Protein AF-A0A644YN30-F1 (afdb_monomer)

InterPro domains:
  IPR032252 Protein of unknown function DUF4827 [PF16109] (6-51)
  IPR046357 Peptidyl-prolyl cis-trans isomerase domain superfamily [G3DSA:3.10.50.40] (1-59)

Organism: NCBI:txid1076179

Structure (mmCIF, N/CA/C/O backbone):
data_AF-A0A644YN30-F1
#
_entry.id   AF-A0A644YN30-F1
#
loop_
_atom_site.group_PDB
_atom_site.id
_atom_site.type_symbol
_atom_site.label_atom_id
_atom_site.label_alt_id
_atom_site.label_comp_id
_atom_site.label_asym_id
_atom_site.label_entity_id
_atom_site.label_seq_id
_atom_site.pdbx_PDB_ins_code
_atom_site.Cartn_x
_atom_site.Cartn_y
_atom_site.Cartn_z
_atom_site.occupancy
_atom_site.B_iso_or_equiv
_atom_site.auth_seq_id
_atom_site.auth_comp_id
_atom_site.auth_asym_id
_atom_site.auth_atom_id
_atom_site.pdbx_PDB_model_num
ATOM 1 N N . MET A 1 1 ? -0.337 18.861 16.256 1.00 39.62 1 MET A N 1
ATOM 2 C CA . MET A 1 1 ? 1.027 18.530 15.787 1.00 39.62 1 MET A CA 1
ATOM 3 C C . MET A 1 1 ? 0.920 17.325 14.850 1.00 39.62 1 MET A C 1
ATOM 5 O O . MET A 1 1 ? 0.808 16.219 15.341 1.00 39.62 1 MET A O 1
ATOM 9 N N . ASN A 1 2 ? 0.861 17.527 13.526 1.00 42.31 2 ASN A N 1
ATOM 10 C CA . ASN A 1 2 ? 0.613 16.474 12.512 1.00 42.31 2 ASN A CA 1
ATOM 11 C C . ASN A 1 2 ? 1.878 16.170 11.685 1.00 42.31 2 ASN A C 1
ATOM 13 O O . ASN A 1 2 ? 1.857 16.078 10.460 1.00 42.31 2 ASN A O 1
ATOM 17 N N . ARG A 1 3 ? 3.031 16.116 12.353 1.00 39.41 3 ARG A N 1
ATOM 18 C CA . ARG A 1 3 ? 4.323 15.989 11.682 1.00 39.41 3 ARG A CA 1
ATOM 19 C C . ARG A 1 3 ? 4.710 14.512 11.602 1.00 39.41 3 ARG A C 1
ATOM 21 O O . ARG A 1 3 ? 5.120 13.929 12.593 1.00 39.41 3 ARG A O 1
ATOM 28 N N . SER A 1 4 ? 4.662 13.971 10.384 1.00 48.41 4 SER A N 1
ATOM 29 C CA . SER A 1 4 ? 5.623 12.963 9.916 1.00 48.41 4 SER A CA 1
ATOM 30 C C . SER A 1 4 ? 5.472 11.505 10.387 1.00 48.41 4 SER A C 1
ATOM 32 O O . SER A 1 4 ? 6.480 10.816 10.494 1.00 48.41 4 SER A O 1
ATOM 34 N N . LEU A 1 5 ? 4.260 10.970 10.572 1.00 47.41 5 LEU A N 1
ATOM 35 C CA . LEU A 1 5 ? 4.118 9.501 10.665 1.00 47.41 5 LEU A CA 1
ATOM 36 C C . LEU A 1 5 ? 4.283 8.800 9.306 1.00 47.41 5 LEU A C 1
ATOM 38 O O . LEU A 1 5 ? 4.611 7.623 9.270 1.00 47.41 5 LEU A O 1
ATOM 42 N N . TYR A 1 6 ? 4.101 9.530 8.196 1.00 47.19 6 TYR A N 1
ATOM 43 C CA . TYR A 1 6 ? 4.104 8.964 6.841 1.00 47.19 6 TYR A CA 1
ATOM 44 C C . TYR A 1 6 ? 5.327 9.330 5.985 1.00 47.19 6 TYR A C 1
ATOM 46 O O . TYR A 1 6 ? 5.482 8.814 4.877 1.00 47.19 6 TYR A O 1
ATOM 54 N N . SER A 1 7 ? 6.217 10.194 6.484 1.00 42.88 7 SER A N 1
ATOM 55 C CA . SER A 1 7 ? 7.471 10.521 5.795 1.00 42.88 7 SER A CA 1
ATOM 56 C C . SER A 1 7 ? 8.398 9.306 5.852 1.00 42.88 7 SER A C 1
ATOM 58 O O . SER A 1 7 ? 8.948 9.008 6.906 1.00 42.88 7 SER A O 1
ATOM 60 N N . GLY A 1 8 ? 8.542 8.596 4.731 1.00 59.34 8 GLY A N 1
ATOM 61 C CA . GLY A 1 8 ? 9.299 7.339 4.648 1.00 59.34 8 GLY A CA 1
ATOM 62 C C . GLY A 1 8 ? 8.448 6.067 4.758 1.00 59.34 8 GLY A C 1
ATOM 63 O O . GLY A 1 8 ? 9.004 4.982 4.879 1.00 59.34 8 GLY A O 1
ATOM 64 N N . THR A 1 9 ? 7.118 6.179 4.703 1.00 74.38 9 THR A N 1
ATOM 65 C CA . THR A 1 9 ? 6.209 5.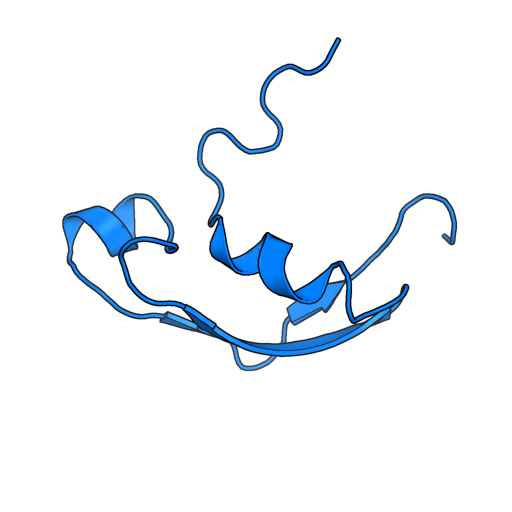016 4.698 1.00 74.38 9 THR A CA 1
ATOM 66 C C . THR A 1 9 ? 5.739 4.656 3.291 1.00 74.38 9 THR A C 1
ATOM 68 O O . THR A 1 9 ? 5.821 5.483 2.388 1.00 74.38 9 THR A O 1
ATOM 71 N N . THR A 1 10 ? 5.233 3.430 3.123 1.00 91.50 10 THR A N 1
ATOM 72 C CA . THR A 1 10 ? 4.601 2.909 1.901 1.00 91.50 10 THR A CA 1
ATOM 73 C C . THR A 1 10 ? 3.148 3.403 1.802 1.00 91.50 10 THR A C 1
ATOM 75 O O . THR A 1 10 ? 2.299 2.886 2.537 1.00 91.50 10 THR A O 1
ATOM 78 N N . PRO A 1 11 ? 2.804 4.364 0.914 1.00 94.12 11 PRO A N 1
ATOM 79 C CA . PRO A 1 11 ? 1.450 4.928 0.842 1.00 94.12 11 PRO A CA 1
ATOM 80 C C . PRO A 1 11 ? 0.354 3.887 0.593 1.00 94.12 11 PRO A C 1
ATOM 82 O O . PRO A 1 11 ? -0.758 4.019 1.109 1.00 94.12 11 PRO A O 1
ATOM 85 N N . GLY A 1 12 ? 0.668 2.817 -0.145 1.00 95.00 12 GLY A N 1
ATOM 86 C CA . GLY A 1 12 ? -0.277 1.740 -0.437 1.00 95.00 12 GLY A CA 1
ATOM 87 C C . GLY A 1 12 ? -0.848 1.046 0.806 1.00 95.00 12 GLY A C 1
ATOM 88 O O . GLY A 1 12 ? -1.952 0.511 0.737 1.00 95.00 12 GLY A O 1
ATOM 89 N N . TRP A 1 13 ? -0.177 1.110 1.964 1.00 94.38 13 TRP A N 1
ATOM 90 C CA . TRP A 1 13 ? -0.706 0.557 3.218 1.00 94.38 13 TRP A CA 1
ATOM 91 C C . TRP A 1 13 ? -1.950 1.279 3.740 1.00 94.38 13 TRP A C 1
ATOM 93 O O . TRP A 1 13 ? -2.711 0.682 4.501 1.00 94.38 13 TRP A O 1
ATOM 103 N N . ALA A 1 14 ? -2.183 2.533 3.350 1.00 94.00 14 ALA A N 1
ATOM 104 C CA . ALA A 1 14 ? -3.344 3.292 3.805 1.00 94.00 14 ALA A CA 1
ATOM 105 C C . ALA A 1 14 ? -4.628 2.964 3.020 1.00 94.00 14 ALA A C 1
ATOM 107 O O . ALA A 1 14 ? -5.723 3.214 3.519 1.00 94.00 14 ALA A O 1
ATOM 108 N N . VAL A 1 15 ? -4.519 2.384 1.817 1.00 95.00 15 VAL A N 1
ATOM 109 C CA . VAL A 1 15 ? -5.662 2.145 0.913 1.00 95.00 15 VAL A CA 1
ATOM 110 C C . VAL A 1 15 ? -6.775 1.302 1.556 1.00 95.00 15 VAL A C 1
ATOM 112 O O . VAL A 1 15 ? -7.942 1.666 1.414 1.00 95.00 15 VAL A O 1
ATOM 115 N N . PRO A 1 16 ? -6.484 0.216 2.298 1.00 95.56 16 PRO A N 1
ATOM 116 C CA . PRO A 1 16 ? -7.533 -0.605 2.898 1.00 95.56 16 PRO A CA 1
ATOM 117 C C . PRO A 1 16 ? -8.232 0.024 4.108 1.00 95.56 16 PRO A C 1
ATOM 119 O O . PRO A 1 16 ? -9.253 -0.512 4.529 1.00 95.56 16 PRO A O 1
ATOM 122 N N . LEU A 1 17 ? -7.727 1.128 4.680 1.00 93.00 17 LEU A N 1
ATOM 123 C CA . LEU A 1 17 ? -8.222 1.676 5.956 1.00 93.00 17 LEU A CA 1
ATOM 124 C C . LEU A 1 17 ? -9.702 2.087 5.926 1.00 93.00 17 LEU A C 1
ATOM 126 O O . LEU A 1 17 ? -10.340 2.113 6.972 1.00 93.00 17 LEU A O 1
ATOM 130 N N . THR A 1 18 ? -10.269 2.379 4.752 1.00 93.94 18 THR A N 1
ATOM 131 C CA . THR A 1 18 ? -11.707 2.677 4.600 1.00 93.94 18 THR A CA 1
ATOM 132 C C . THR A 1 18 ? -12.580 1.428 4.463 1.00 93.94 18 THR A C 1
ATOM 134 O O . THR A 1 18 ? -13.802 1.537 4.459 1.00 93.94 18 THR A O 1
ATOM 137 N N . TYR A 1 19 ? -11.971 0.249 4.329 1.00 95.69 19 TYR A N 1
ATOM 138 C CA . TYR A 1 19 ? -12.646 -1.025 4.065 1.00 95.69 19 TYR A CA 1
ATOM 139 C C . TYR A 1 19 ? -12.442 -2.059 5.178 1.00 95.69 19 TYR A C 1
ATOM 141 O O . TYR A 1 19 ? -13.143 -3.069 5.203 1.00 95.69 19 TYR A O 1
ATOM 149 N N . VAL A 1 20 ? -11.489 -1.839 6.092 1.00 95.75 20 VAL A N 1
ATOM 150 C CA . VAL A 1 20 ? -11.166 -2.773 7.179 1.00 95.75 20 VAL A CA 1
ATOM 151 C C . VAL A 1 20 ? -11.212 -2.092 8.544 1.00 95.75 20 VAL A C 1
ATOM 153 O O . VAL A 1 20 ? -10.821 -0.939 8.694 1.00 95.75 20 VAL A O 1
ATOM 156 N N . GLY A 1 21 ? -11.685 -2.828 9.551 1.00 94.19 21 GLY A N 1
ATOM 157 C CA . GLY A 1 21 ? -11.663 -2.408 10.955 1.00 94.19 21 GLY A CA 1
ATOM 158 C C . GLY A 1 21 ? -10.440 -2.927 11.720 1.00 94.19 21 GLY A C 1
ATOM 159 O O . GLY A 1 21 ? -9.519 -3.515 11.143 1.00 94.19 21 GLY A O 1
ATOM 160 N N . HIS A 1 22 ? -10.448 -2.753 13.045 1.00 95.50 22 HIS A N 1
ATOM 161 C CA . HIS A 1 22 ? -9.407 -3.291 13.924 1.00 95.50 22 HIS A CA 1
ATOM 162 C C . HIS A 1 22 ? -9.248 -4.808 13.758 1.00 95.50 22 HIS A C 1
ATOM 164 O O . HIS A 1 22 ? -10.220 -5.543 13.591 1.00 95.50 22 HIS A O 1
ATOM 170 N N . ALA A 1 23 ? -7.996 -5.269 13.807 1.00 95.50 23 ALA A N 1
ATOM 171 C CA . ALA A 1 23 ? -7.573 -6.645 13.559 1.00 95.50 23 ALA A CA 1
ATOM 172 C C . ALA A 1 23 ? -7.864 -7.174 12.143 1.00 95.50 23 ALA A C 1
ATOM 174 O O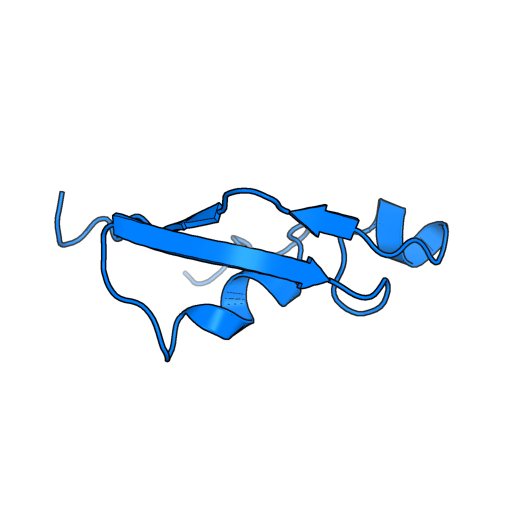 . ALA A 1 23 ? -7.547 -8.339 11.876 1.00 95.50 23 ALA A O 1
ATOM 175 N N . GLY A 1 24 ? -8.375 -6.332 11.236 1.00 96.25 24 GLY A N 1
ATOM 176 C CA . GLY A 1 24 ? -8.546 -6.648 9.824 1.00 96.25 24 GLY A CA 1
ATOM 177 C C . GLY A 1 24 ? -7.233 -7.105 9.190 1.00 96.25 24 GLY A C 1
ATOM 178 O O . GLY A 1 24 ? -6.164 -6.565 9.488 1.00 96.25 24 GLY A O 1
ATOM 179 N N . ARG A 1 25 ? -7.315 -8.132 8.341 1.00 97.81 25 ARG A N 1
ATOM 180 C CA . ARG A 1 25 ? -6.173 -8.745 7.655 1.00 97.81 25 ARG A CA 1
ATOM 181 C C . ARG A 1 25 ? -6.389 -8.700 6.155 1.00 97.81 25 ARG A C 1
ATOM 183 O O . ARG A 1 25 ? -7.458 -9.080 5.687 1.00 97.81 25 ARG A O 1
ATOM 190 N N . VAL A 1 26 ? -5.369 -8.278 5.418 1.00 97.62 26 VAL A N 1
ATOM 191 C CA . VAL A 1 26 ? -5.418 -8.185 3.954 1.00 97.62 26 VAL A CA 1
ATOM 192 C C . VAL A 1 26 ? -4.164 -8.770 3.312 1.00 97.62 26 VAL A C 1
ATOM 194 O O . VAL A 1 26 ? -3.094 -8.814 3.925 1.00 97.62 26 VAL A O 1
ATOM 197 N N . LYS A 1 27 ? -4.320 -9.179 2.052 1.00 98.31 27 LYS A N 1
ATOM 198 C CA . LYS A 1 27 ? -3.243 -9.446 1.093 1.00 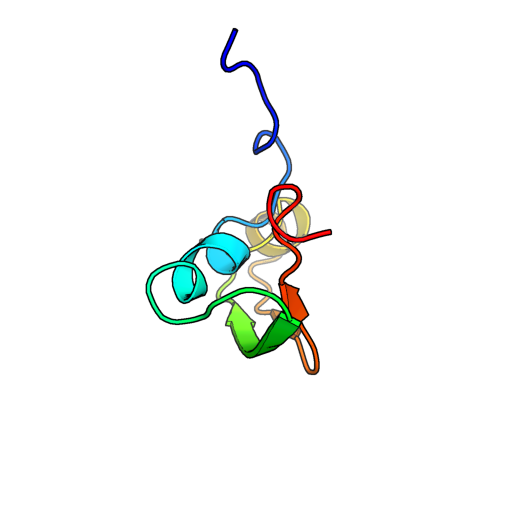98.31 27 LYS A CA 1
ATOM 199 C C . LYS A 1 27 ? -3.202 -8.294 0.100 1.00 98.31 27 LYS A C 1
ATOM 201 O O . LYS A 1 27 ? -4.262 -7.839 -0.326 1.00 98.31 27 LYS A O 1
ATOM 206 N N . MET A 1 28 ? -2.016 -7.816 -0.263 1.00 96.81 28 MET A N 1
ATOM 207 C CA . MET A 1 28 ? -1.873 -6.665 -1.163 1.00 96.81 28 MET A CA 1
ATOM 208 C C . MET A 1 28 ? -0.743 -6.860 -2.164 1.00 96.81 28 MET A C 1
ATOM 210 O O . MET A 1 28 ? 0.312 -7.386 -1.828 1.00 96.81 28 MET A O 1
ATOM 214 N N . ILE A 1 29 ? -0.954 -6.357 -3.377 1.00 98.00 29 ILE A N 1
ATOM 215 C CA . ILE A 1 29 ? 0.102 -6.083 -4.351 1.00 98.00 29 ILE A CA 1
ATOM 216 C C . ILE A 1 29 ? 0.192 -4.561 -4.442 1.00 98.00 29 ILE A C 1
ATOM 218 O O . ILE A 1 29 ? -0.784 -3.914 -4.821 1.00 98.00 29 ILE A O 1
ATOM 222 N N . ILE A 1 30 ? 1.328 -3.992 -4.048 1.00 97.31 30 ILE A N 1
ATOM 223 C CA . ILE A 1 30 ? 1.543 -2.543 -4.039 1.00 97.31 30 ILE A CA 1
ATOM 224 C C . ILE A 1 30 ? 2.462 -2.178 -5.210 1.00 97.31 30 ILE A C 1
ATOM 226 O O . ILE A 1 30 ? 3.616 -2.614 -5.218 1.00 97.31 30 ILE A O 1
ATOM 230 N N . PRO A 1 31 ? 1.977 -1.403 -6.201 1.00 97.81 31 PRO A N 1
ATOM 231 C CA . PRO A 1 31 ? 2.805 -0.951 -7.314 1.00 97.81 31 PRO A CA 1
ATOM 232 C C 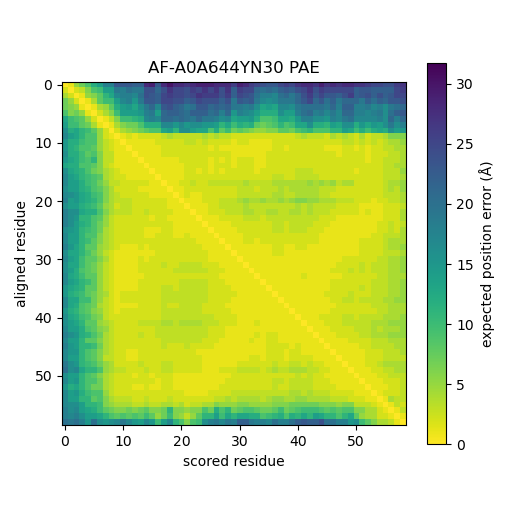. PRO A 1 31 ? 3.879 0.030 -6.830 1.00 97.81 31 PRO A C 1
ATOM 234 O O . PRO A 1 31 ? 3.685 0.727 -5.833 1.00 97.81 31 PRO A O 1
ATOM 237 N N . PHE A 1 32 ? 4.992 0.120 -7.564 1.00 96.56 32 PHE A N 1
ATOM 238 C CA . PHE A 1 32 ? 6.173 0.896 -7.161 1.00 96.56 32 PHE A CA 1
ATOM 239 C C . PHE A 1 32 ? 5.851 2.349 -6.784 1.00 96.56 32 PHE A C 1
ATOM 241 O O . PHE A 1 32 ? 6.372 2.860 -5.801 1.00 96.56 32 PHE A O 1
ATOM 248 N N . ASN A 1 33 ? 4.938 3.004 -7.507 1.00 96.06 33 ASN A N 1
ATOM 249 C CA . A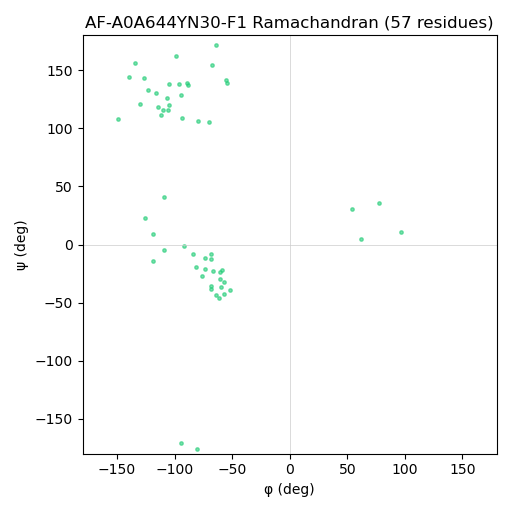SN A 1 33 ? 4.548 4.398 -7.279 1.00 96.06 33 ASN A CA 1
ATOM 250 C C . ASN A 1 33 ? 3.773 4.621 -5.966 1.00 96.06 33 ASN A C 1
ATOM 252 O O . ASN A 1 33 ? 3.588 5.763 -5.554 1.00 96.06 33 ASN A O 1
ATOM 256 N N . MET A 1 34 ? 3.323 3.548 -5.314 1.00 96.00 34 MET A N 1
ATOM 257 C CA . MET A 1 34 ? 2.719 3.555 -3.977 1.00 96.00 34 MET A CA 1
ATOM 258 C C . MET A 1 34 ? 3.523 2.718 -2.972 1.00 96.00 34 MET A C 1
ATOM 260 O O . MET A 1 34 ? 3.046 2.463 -1.862 1.00 96.00 34 MET A O 1
ATOM 264 N N . GLY A 1 35 ? 4.717 2.278 -3.374 1.00 94.50 35 GLY A N 1
ATOM 265 C CA . GLY A 1 35 ? 5.662 1.495 -2.592 1.00 94.50 35 GLY A CA 1
ATOM 266 C C . GLY A 1 35 ? 6.497 2.348 -1.638 1.00 94.50 35 GLY A C 1
ATOM 267 O O . GLY A 1 35 ? 6.326 3.567 -1.532 1.00 94.50 35 GLY A O 1
ATOM 268 N N . SER A 1 36 ? 7.434 1.700 -0.955 1.00 92.56 36 SER A N 1
ATOM 269 C CA . SER A 1 36 ? 8.483 2.381 -0.191 1.00 92.56 36 SER A CA 1
ATOM 270 C C . SER A 1 36 ? 9.411 3.198 -1.107 1.00 92.56 36 SER A C 1
ATOM 272 O O . SER A 1 36 ? 9.362 3.086 -2.331 1.00 92.56 36 SER A O 1
ATOM 274 N N . GLN A 1 37 ? 10.314 4.001 -0.534 1.00 92.38 37 GLN A N 1
ATOM 275 C CA . GLN A 1 37 ? 11.307 4.730 -1.337 1.00 92.38 37 GLN A CA 1
ATOM 276 C C . GLN A 1 37 ? 12.205 3.792 -2.162 1.00 92.38 37 GLN A C 1
ATOM 278 O O . GLN A 1 37 ? 12.532 4.119 -3.301 1.00 92.38 37 GLN A O 1
ATOM 283 N N . SER A 1 38 ? 12.572 2.618 -1.633 1.00 93.06 38 SER A N 1
ATOM 284 C CA . SER A 1 38 ? 13.360 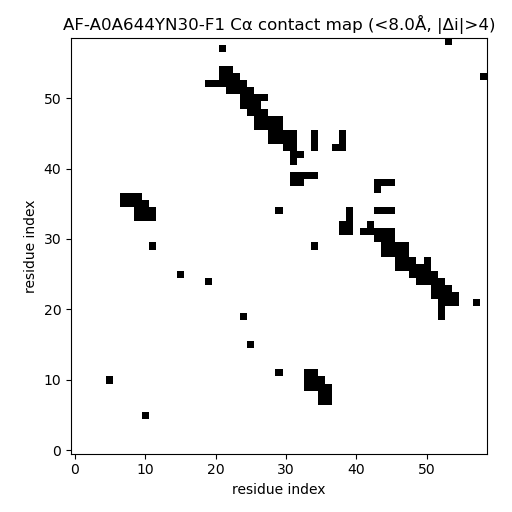1.632 -2.384 1.00 93.06 38 SER A CA 1
ATOM 285 C C . SER A 1 38 ? 12.565 1.015 -3.531 1.00 93.06 38 SER A C 1
ATOM 287 O O . SER A 1 38 ? 13.111 0.822 -4.618 1.00 93.06 38 SER A O 1
ATOM 289 N N . ASP A 1 39 ? 11.273 0.751 -3.322 1.00 95.38 39 ASP A N 1
ATOM 290 C CA . ASP A 1 39 ? 10.391 0.227 -4.371 1.00 95.38 39 ASP A CA 1
ATOM 291 C C . ASP A 1 39 ? 10.257 1.246 -5.505 1.00 95.38 39 ASP A C 1
ATOM 293 O O . ASP A 1 39 ? 10.404 0.899 -6.674 1.00 95.38 39 ASP A O 1
ATOM 297 N N . GLN A 1 40 ? 10.079 2.524 -5.155 1.00 95.06 40 GLN A N 1
ATOM 298 C CA . GLN A 1 40 ? 9.998 3.627 -6.112 1.00 95.06 40 GLN A CA 1
ATOM 299 C C . GLN A 1 40 ? 11.283 3.774 -6.938 1.00 95.06 40 GLN A C 1
ATOM 301 O O . GLN A 1 40 ? 11.207 3.900 -8.157 1.00 95.06 40 GLN A O 1
ATOM 306 N N . GLN A 1 41 ? 12.457 3.732 -6.298 1.00 95.38 41 GLN A N 1
ATOM 307 C CA . GLN A 1 41 ? 13.754 3.870 -6.980 1.00 95.38 41 GLN A CA 1
ATOM 308 C C . GLN A 1 41 ? 14.080 2.683 -7.892 1.00 95.38 41 GLN A C 1
ATOM 310 O O . GLN A 1 41 ? 14.696 2.862 -8.941 1.00 95.38 41 GLN A O 1
ATOM 315 N N . SER A 1 42 ? 13.682 1.476 -7.490 1.00 97.06 42 SER A N 1
ATOM 316 C CA . SER A 1 42 ? 13.941 0.244 -8.244 1.00 97.06 42 SER A CA 1
ATOM 317 C C . SER A 1 42 ? 12.821 -0.133 -9.216 1.00 97.06 42 SER A C 1
ATOM 319 O O . SER A 1 42 ? 12.949 -1.132 -9.918 1.00 97.06 42 SER A O 1
ATOM 321 N N . TYR A 1 43 ? 11.734 0.647 -9.267 1.00 97.31 43 TYR A N 1
ATOM 322 C CA . TYR A 1 43 ? 10.509 0.333 -10.013 1.00 97.31 43 TYR A CA 1
ATOM 323 C C . TYR A 1 43 ? 9.914 -1.040 -9.650 1.00 97.31 43 TYR A C 1
ATOM 325 O O . TYR A 1 43 ? 9.279 -1.702 -10.475 1.00 97.31 43 TYR A O 1
ATOM 333 N N . SER A 1 44 ? 10.105 -1.467 -8.400 1.00 97.56 44 SER A N 1
ATOM 334 C CA . SER A 1 44 ? 9.682 -2.781 -7.919 1.00 97.56 44 SER A CA 1
ATOM 335 C C . SER A 1 44 ? 8.257 -2.751 -7.380 1.00 97.56 44 SER A C 1
ATOM 337 O O . SER A 1 44 ? 7.847 -1.831 -6.677 1.00 97.56 44 SER A O 1
ATOM 339 N N . THR A 1 45 ? 7.493 -3.792 -7.700 1.00 97.56 45 THR A N 1
ATOM 340 C CA . THR A 1 45 ? 6.174 -4.047 -7.108 1.00 97.56 45 THR A CA 1
ATOM 341 C C . THR A 1 45 ? 6.327 -5.035 -5.959 1.00 97.56 45 THR A C 1
ATOM 343 O O . THR A 1 45 ? 7.025 -6.038 -6.109 1.00 97.56 45 THR A O 1
ATOM 346 N N . THR A 1 46 ? 5.636 -4.793 -4.846 1.00 97.25 46 THR A N 1
ATOM 347 C CA . THR A 1 46 ? 5.798 -5.592 -3.623 1.00 97.25 46 THR A CA 1
ATOM 348 C C . THR A 1 46 ? 4.511 -6.326 -3.270 1.00 97.25 46 THR A C 1
ATOM 350 O O . THR A 1 46 ? 3.434 -5.730 -3.204 1.00 97.25 46 THR A O 1
ATOM 353 N N . TYR A 1 47 ? 4.625 -7.631 -3.019 1.00 98.00 47 TYR A N 1
ATOM 354 C CA . TYR A 1 47 ? 3.536 -8.455 -2.502 1.00 98.00 47 TYR A CA 1
ATOM 355 C C . TYR A 1 47 ? 3.616 -8.562 -0.977 1.00 98.00 47 TYR A C 1
ATOM 357 O O . TYR A 1 47 ? 4.648 -8.937 -0.423 1.00 98.00 47 TYR A O 1
ATOM 365 N N . TYR A 1 48 ? 2.503 -8.277 -0.308 1.00 96.62 48 TYR A N 1
ATOM 366 C CA . TYR A 1 48 ? 2.323 -8.472 1.124 1.00 96.62 48 TYR A CA 1
ATOM 367 C C . TYR A 1 48 ? 1.301 -9.586 1.359 1.00 96.62 48 TYR A C 1
ATOM 369 O O . TYR A 1 48 ? 0.110 -9.410 1.091 1.00 96.62 48 TYR A O 1
ATOM 377 N N . ASP A 1 49 ? 1.759 -10.722 1.891 1.00 97.81 49 ASP A N 1
ATOM 378 C CA . ASP A 1 49 ? 0.898 -11.883 2.163 1.00 97.81 49 ASP A CA 1
ATOM 379 C C . ASP A 1 49 ? 0.022 -11.719 3.416 1.00 97.81 49 ASP A C 1
ATOM 381 O O . ASP A 1 49 ? -1.054 -12.309 3.525 1.00 97.81 49 ASP A O 1
ATOM 385 N N . ASN A 1 50 ? 0.471 -10.918 4.382 1.00 95.75 50 ASN A N 1
ATOM 386 C CA . ASN A 1 50 ? -0.291 -10.655 5.594 1.00 95.75 50 ASN A CA 1
ATOM 387 C C . ASN A 1 50 ? -0.004 -9.252 6.125 1.00 95.75 50 ASN A C 1
ATOM 389 O O . ASN A 1 50 ? 1.070 -8.990 6.663 1.00 95.75 50 ASN A O 1
ATOM 393 N N . VAL A 1 51 ? -0.983 -8.359 5.991 1.00 95.25 51 VAL A N 1
ATOM 394 C CA . VAL A 1 51 ? -0.982 -7.061 6.673 1.00 95.25 51 VAL A CA 1
ATOM 395 C C . VAL A 1 51 ? -2.134 -7.047 7.658 1.00 95.25 51 VAL A C 1
ATOM 397 O O . VAL A 1 51 ? -3.291 -7.181 7.257 1.00 95.25 51 VAL A O 1
ATOM 400 N N . GLN A 1 52 ? -1.813 -6.903 8.94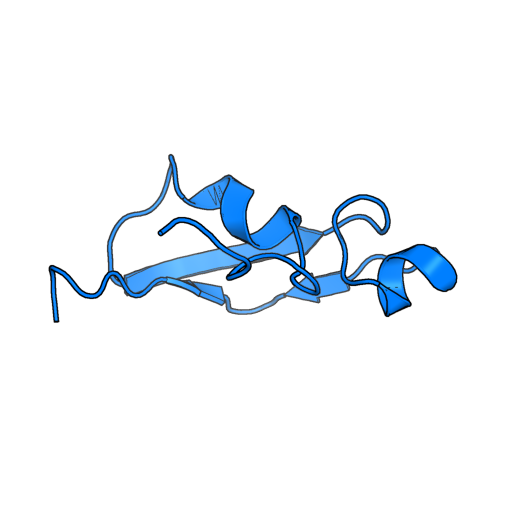3 1.00 96.38 52 GLN A N 1
ATOM 401 C CA . GLN A 1 52 ? -2.799 -6.784 10.009 1.00 96.38 52 GLN A CA 1
ATOM 402 C C . GLN A 1 52 ? -2.872 -5.345 10.522 1.00 96.38 52 GLN A C 1
ATOM 404 O O . GLN A 1 52 ? -1.872 -4.791 10.973 1.00 96.38 52 GLN A O 1
ATOM 409 N N . TYR A 1 53 ? -4.078 -4.780 10.529 1.00 94.69 53 TYR A N 1
ATOM 410 C CA . TYR A 1 53 ? -4.332 -3.439 11.048 1.00 94.69 53 TYR A CA 1
ATOM 411 C C . TYR A 1 53 ? -4.644 -3.459 12.545 1.00 94.69 53 TYR A C 1
ATOM 413 O O . TYR A 1 53 ? -5.403 -4.301 13.034 1.00 94.69 53 TYR A O 1
ATOM 421 N N . ARG A 1 54 ? -4.065 -2.507 13.280 1.00 93.81 54 ARG A N 1
ATOM 422 C CA . ARG A 1 54 ? -4.290 -2.297 14.715 1.00 93.81 54 ARG A CA 1
ATOM 423 C C . ARG A 1 54 ? -4.599 -0.832 14.959 1.00 93.81 54 ARG A C 1
ATOM 425 O O . ARG A 1 54 ? -3.811 0.030 14.595 1.00 93.81 54 ARG A O 1
ATOM 432 N N . PHE A 1 55 ? -5.768 -0.568 15.530 1.00 91.94 55 PHE A N 1
ATOM 433 C CA . PHE A 1 55 ? -6.211 0.782 15.875 1.00 91.94 55 PHE A CA 1
ATOM 434 C C . PHE A 1 55 ? -6.077 0.952 17.384 1.00 91.94 55 PHE A C 1
ATOM 436 O O . PHE A 1 55 ? -6.689 0.187 18.128 1.00 91.94 55 PHE A O 1
ATOM 443 N N . GLU A 1 56 ? -5.269 1.923 17.815 1.00 89.62 56 GLU A N 1
ATOM 444 C CA . GLU A 1 56 ? -4.899 2.120 19.225 1.00 89.62 56 GLU A CA 1
ATOM 445 C C . GLU A 1 56 ? -6.098 2.401 20.137 1.00 89.62 56 GLU A C 1
ATOM 447 O O . GLU A 1 56 ? -6.097 2.000 21.292 1.00 89.62 56 GLU A O 1
ATOM 452 N N . SER A 1 57 ? -7.156 3.022 19.612 1.00 87.62 57 SER A N 1
ATOM 453 C CA . SER A 1 57 ? -8.394 3.293 20.355 1.00 87.62 57 SER A CA 1
ATOM 454 C C . SER A 1 57 ? -9.206 2.042 20.717 1.00 87.62 57 SER A C 1
ATOM 456 O O . SER A 1 57 ? -10.204 2.157 21.423 1.00 87.62 57 SER A O 1
ATOM 458 N N . GLN A 1 58 ? -8.824 0.871 20.203 1.00 80.56 58 GLN A N 1
ATOM 459 C CA . GLN A 1 58 ? -9.510 -0.411 20.398 1.00 80.56 58 GLN A CA 1
ATOM 460 C C . GLN A 1 58 ? -8.562 -1.493 20.946 1.00 80.56 58 GLN A C 1
ATOM 462 O O . GLN A 1 58 ? -8.798 -2.682 20.721 1.00 80.56 58 GLN A O 1
ATOM 467 N N . LEU A 1 59 ? -7.465 -1.078 21.590 1.00 72.44 59 LEU A N 1
ATOM 468 C CA . LEU A 1 59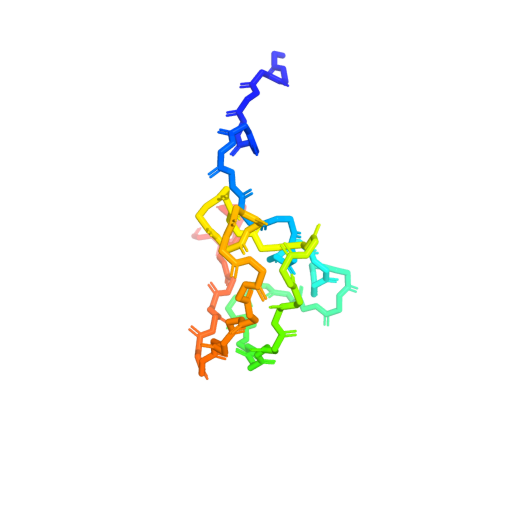 ? -6.534 -1.953 22.309 1.00 72.44 59 LEU A CA 1
ATOM 469 C C . LEU A 1 59 ? -6.947 -2.151 23.769 1.00 72.44 59 LEU A C 1
ATOM 471 O O . LEU A 1 59 ? -7.530 -1.212 24.355 1.00 72.44 59 LEU A O 1
#

Nearest PDB structures (foldseek):
  4o2t-assembly2_B  TM=8.360E-01  e=1.121E-02  Parabacteroides distasonis ATCC 8503
  6m4v-assembly2_D  TM=6.302E-01  e=4.257E+00  Homo sapiens
  3prb-assembly1_A  TM=6.827E-01  e=5.560E+00  Methanocaldococcus jannaschii
  6m4w-assemb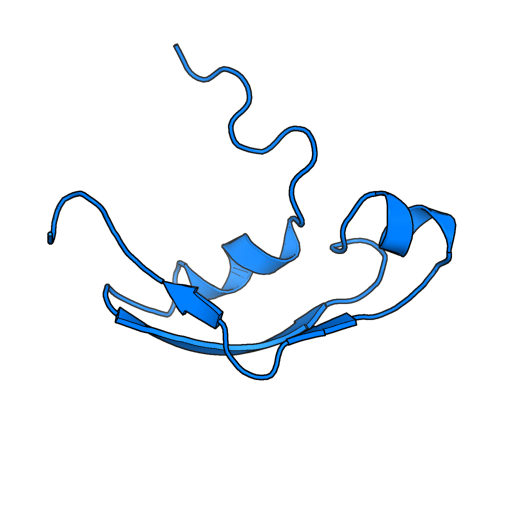ly1_D  TM=4.124E-01  e=2.184E+00  Homo sapiens

Secondary structure (DSSP, 8-state):
----SSTTS-GGGGGGGGT--TT-EEEEEE-GGGS-HHHHHHT--EEEEEEE---GGG-

Sequence (59 aa):
MNRSLYSGTTPGWAVPLTYVGHAGRVKMIIPFNMGSQSDQQSYSTTYYDNVQYRFESQL

pLDDT: mean 87.6, std 17.37, range [39.41, 98.31]

Radius of gyration: 12.67 Å; Cα contacts (8 Å, |Δi|>4): 79; chains: 1; bounding box: 27×30×32 Å

Solvent-accessible surface area (backbone atoms only — not comparable to full-atom values): 3739 Å² total; per-residue (Å²): 138,92,81,65,89,60,75,87,47,42,60,49,73,59,68,54,61,86,80,46,60,73,70,30,72,46,69,48,77,31,51,18,94,33,29,35,70,66,24,45,77,67,66,36,66,48,77,42,84,74,46,71,42,79,49,78,94,76,112

Mean predicted aligned error: 5.68 Å

Foldseek 3Di:
DPPDPPPQHQQVVCVCVVPDDAQDWDWDWRFLVSGGPVSVVVRHIDTDPIDTDHDPVVD

=== Feature glossary ===
The record interleaves many kinds of information about one protein. Here is each kind framed as the question it answers.

Q: Are the domains correctly placed relative to each other?
A: Predicted aligned error is AlphaFold's pairwise confidence. Unlike pLDDT (per-residue), PAE is per-residue-pair and captures whether two parts of the structure are correctly placed relative to each other. Units are ångströms of expected positional error.

Q: Which residues are in helices, strands, or loops?
A: Eight-state secondary structure (DSSP): H is the canonical α-helix, G the tighter 3₁₀-helix, I the wider π-helix; E/B are β-structure, T and S are turns and bends, and '-' is everything else. DSSP derives these from the pattern of main-chain N–H···O=C hydrogen bonds, not from the sequence.

Q: What if only a Cα trace is available?
A: P-SEA three-state annotation labels each residue as helix, strand, or coil based purely on the geometry of the Cα trace. It serves as a fallback when the full backbone (and thus DSSP) is unavailable.

Q: What are the backbone torsion angles?
A: φ (phi) and ψ (psi) are the two rotatable backbone dihedrals per residue: φ is the C(i-1)–N–Cα–C torsion, ψ is the N–Cα–C–N(i+1) torsion, both in degrees on (−180°, 180°]. α-helical residues cluster near (−60°, −45°); β-strand residues near (−120°, +130°). A Ramachandran plot is simply a scatter of (φ, ψ) for every residue.

Q: What known structures does this most resemble?
A: Structural nearest neighbors (via Foldseek easy-search vs the PDB). Reported per hit: target PDB id, E-value, and alignment TM-score. A TM-score above ~0.5 is the conventional threshold for 'same fold'.

Q: What family and function is it annotated with?
A: Database cross-references. InterPro integrates a dozen domain/family signature databases into unified entries with residue-range hits. GO terms attach function/process/location labels with evidence codes. CATH codes position the fold in a four-level structural taxonomy. Organism is the NCBI-taxonomy species name.

Q: Which residues are buried vs exposed?
A: Solvent accessibility: the surface area of each residue that a 1.4 Å water probe can touch, in Å². When only backbone atoms are present the absolute values are lower than full-atom SASA (side chains contribute most of the area) and are flagged as backbone-only.

Q: What do the diagnostic plots show?
A: Three diagnostic plots accompany the record. The Cα contact map visualizes the tertiary structure as a 2D adjacency matrix (8 Å cutoff, sequence-local contacts suppressed). The Ramachandran plot shows the distribution of backbone (φ, ψ) torsions, with points in the α and β basins reflecting secondary structure content. The PAE plot shows AlphaFold's inter-residue confidence as a color matrix.

Q: What is the amino-acid chain?
A: The amino-acid sequence is the protein's primary structure: the linear order of residues from the N-terminus to the C-terminus, written in one-letter code. Everything else here — the 3D coordinates, the secondary structure, the domain annotations — is ultimately a consequence of this string.

Q: What do the rendered images show?
A: The six renders are orthographic views along the three Cartesian axes in both directions. Representation (cartoon, sticks, or surface) and color scheme (sequence-rainbow or by-chain) vary across proteins so the training set covers all the common visualization conventions.

Q: Where is each backbone atom in 3D?
A: The mmCIF table is the protein's shape written out atom by atom. For each backbone N, Cα, C, and carbonyl O, it records an (x, y, z) coordinate triple in Å plus the residue type, chain letter, and residue number.

Q: How mobile is each atom in the crystal?
A: For experimental (PDB) structures, the B-factor (temperature factor) quantifies the positional spread of each atom in the crystal — a combination of thermal vibration and static disorder — in units of Å². High B-factors mark flexible loops or poorly resolved regions; low B-factors mark the rigid, well-ordered core.

Q: How big and how compact is the whole molecule?
A: Three whole-structure scalars: the radius of gyration (RMS distance of Cα from centroid, in Å), the count of Cα–Cα contacts (pairs closer than 8 Å and separated by more than four residues in sequence — i.e. tertiary, not local, contacts), and the bounding-box dimensions. Together they distinguish compact globular folds from extended fibres or disordered chains.

Q: What does the local fold look like, residue by residue?
A: A 3Di character summarizes, for each residue, the relative orientation of the Cα frame of its nearest spatial neighbor. Because it encodes fold topology rather than chemistry, 3Di alignments detect remote structural similarity that sequence alignment misses.

Q: How confident is the AlphaFold model at each residue?
A: For AlphaFold models, the B-factor field carries pLDDT — the model's own estimate of local accuracy on a 0–100 scale. Regions with pLDDT<50 should be treated as essentially unmodeled; they often correspond to intrinsically disordered segments.